Protein AF-A0AAN1EKK5-F1 (afdb_monomer_lite)

Sequence (153 aa):
MSILLKSVSLLAGITFSVPAFGDCLTAKETKRGVLLTREAPFYSVFYKPDGPGLTEQRLMERDGSLQPVSAVYLHPLLVEKRVSASGTHELKYANAIALDNLPEKKNWQSGTTLFINGKNPFPARLLLGSTAWERKRLHLVPTKFGPSTAVWN

Organism: Rhizobium etli (NCBI:txid29449)

pLDDT: mean 74.08, std 20.76, range [28.69, 97.62]

Structure (mmCIF, N/CA/C/O backbone):
data_AF-A0AAN1EKK5-F1
#
_entry.id   AF-A0AAN1EKK5-F1
#
loop_
_atom_site.group_PDB
_atom_site.id
_atom_site.type_symbol
_atom_site.label_atom_id
_atom_site.label_alt_id
_atom_site.label_comp_id
_atom_site.label_asym_id
_atom_site.label_entity_id
_atom_site.label_seq_id
_atom_site.pdbx_PDB_ins_code
_atom_site.Cartn_x
_atom_site.Cartn_y
_atom_site.Cartn_z
_atom_site.occupancy
_atom_site.B_iso_or_equiv
_atom_site.auth_seq_id
_atom_site.auth_comp_id
_atom_site.auth_asym_id
_atom_site.auth_atom_id
_atom_site.pdbx_PDB_model_num
ATOM 1 N N . MET A 1 1 ? 5.622 -80.724 -2.099 1.00 38.88 1 MET A N 1
ATOM 2 C CA . MET A 1 1 ? 6.600 -79.624 -2.270 1.00 38.88 1 MET A CA 1
ATOM 3 C C . MET A 1 1 ? 5.825 -78.426 -2.803 1.00 38.88 1 MET A C 1
ATOM 5 O O . MET A 1 1 ? 5.425 -78.452 -3.950 1.00 38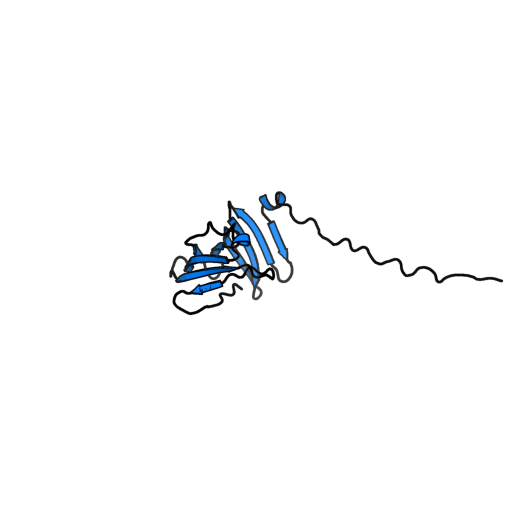.88 1 MET A O 1
ATOM 9 N N . SER A 1 2 ? 5.231 -77.613 -1.928 1.00 46.00 2 SER A N 1
ATOM 10 C CA . SER A 1 2 ? 5.826 -76.394 -1.350 1.00 46.00 2 SER A CA 1
ATOM 11 C C . SER A 1 2 ? 6.290 -75.418 -2.433 1.00 46.00 2 SER A C 1
ATOM 13 O O . SER A 1 2 ? 7.338 -75.663 -3.009 1.00 46.00 2 SER A O 1
ATOM 15 N N . ILE A 1 3 ? 5.511 -74.363 -2.700 1.00 49.53 3 ILE A N 1
ATOM 16 C CA . ILE A 1 3 ? 5.935 -72.963 -2.525 1.00 49.53 3 ILE A CA 1
ATOM 17 C C . ILE A 1 3 ? 4.670 -72.151 -2.199 1.00 49.53 3 ILE A C 1
ATOM 19 O O . ILE A 1 3 ? 3.825 -71.876 -3.048 1.00 49.53 3 ILE A O 1
ATOM 23 N N . LEU A 1 4 ? 4.550 -71.835 -0.912 1.00 46.56 4 LEU A N 1
ATOM 24 C CA . LEU A 1 4 ? 3.685 -70.811 -0.345 1.00 46.56 4 LEU A CA 1
ATOM 25 C C . LEU A 1 4 ? 4.187 -69.401 -0.720 1.00 46.56 4 LEU A C 1
ATOM 27 O O . LEU A 1 4 ? 5.385 -69.195 -0.890 1.00 46.56 4 LEU A O 1
ATOM 31 N N . LEU A 1 5 ? 3.252 -68.444 -0.673 1.00 51.47 5 LEU A N 1
ATOM 32 C CA . LEU A 1 5 ? 3.426 -67.018 -0.351 1.00 51.47 5 LEU A CA 1
ATOM 33 C C . LEU A 1 5 ? 4.371 -66.180 -1.227 1.00 51.47 5 LEU A C 1
ATOM 35 O O . LEU A 1 5 ? 5.585 -66.259 -1.085 1.00 51.47 5 LEU A O 1
ATOM 39 N N . LYS A 1 6 ? 3.804 -65.219 -1.976 1.00 47.25 6 LYS A N 1
ATOM 40 C CA . LYS A 1 6 ? 4.441 -63.912 -2.259 1.00 47.25 6 LYS A CA 1
ATOM 41 C C . LYS A 1 6 ? 3.455 -62.917 -2.885 1.00 47.25 6 LYS A C 1
ATOM 43 O O . LYS A 1 6 ? 3.610 -62.477 -4.018 1.00 47.25 6 LYS A O 1
ATOM 48 N N . SER A 1 7 ? 2.396 -62.567 -2.164 1.00 51.84 7 SER A N 1
ATOM 49 C CA . SER A 1 7 ? 1.517 -61.456 -2.570 1.00 51.84 7 SER A CA 1
ATOM 50 C C . SER A 1 7 ? 0.897 -60.797 -1.343 1.00 51.84 7 SER A C 1
ATOM 52 O O . SER A 1 7 ? -0.315 -60.688 -1.217 1.00 51.84 7 SER A O 1
ATOM 54 N N . VAL A 1 8 ? 1.742 -60.420 -0.387 1.00 52.62 8 VAL A N 1
ATOM 55 C CA . VAL A 1 8 ? 1.343 -59.605 0.762 1.00 52.62 8 VAL A CA 1
ATOM 56 C C . VAL A 1 8 ? 2.204 -58.349 0.728 1.00 52.62 8 VAL A C 1
ATOM 58 O O . VAL A 1 8 ? 3.417 -58.441 0.549 1.00 52.62 8 VAL A O 1
ATOM 61 N N . SER A 1 9 ? 1.542 -57.205 0.894 1.00 51.25 9 SER A N 1
ATOM 62 C CA . SER A 1 9 ? 2.114 -55.869 1.108 1.00 51.25 9 SER A CA 1
ATOM 63 C C . SER A 1 9 ? 2.527 -55.078 -0.135 1.00 51.25 9 SER A C 1
ATOM 65 O O . SER A 1 9 ? 3.702 -54.809 -0.360 1.00 51.25 9 SER A O 1
ATOM 67 N N . LEU A 1 10 ? 1.535 -54.578 -0.876 1.00 48.88 10 LEU A N 1
ATOM 68 C CA . LEU A 1 10 ? 1.702 -53.365 -1.688 1.00 48.88 10 LEU A CA 1
ATOM 69 C C . LEU A 1 10 ? 0.569 -52.357 -1.428 1.00 48.88 10 LEU A C 1
ATOM 71 O O . LEU A 1 10 ? 0.006 -51.784 -2.347 1.00 48.88 10 LEU A O 1
ATOM 75 N N . LEU A 1 11 ? 0.189 -52.174 -0.160 1.00 51.38 11 LEU A N 1
ATOM 76 C CA . LEU A 1 11 ? -0.754 -51.132 0.270 1.00 51.38 11 LEU A CA 1
ATOM 77 C C . LEU A 1 11 ? -0.400 -50.657 1.686 1.00 51.38 11 LEU A C 1
ATOM 79 O O . LEU A 1 11 ? -1.134 -50.859 2.644 1.00 51.38 11 LEU A O 1
ATOM 83 N N . ALA A 1 12 ? 0.773 -50.047 1.828 1.00 54.84 12 ALA A N 1
ATOM 84 C CA . ALA A 1 12 ? 1.129 -49.279 3.020 1.00 54.84 12 ALA A CA 1
ATOM 85 C C . ALA A 1 12 ? 2.072 -48.146 2.608 1.00 54.84 12 ALA A C 1
ATOM 87 O O . ALA A 1 12 ? 3.255 -48.130 2.925 1.00 54.84 12 ALA A O 1
ATOM 88 N N . GLY A 1 13 ? 1.542 -47.233 1.803 1.00 49.84 13 GLY A N 1
ATOM 89 C CA . GLY A 1 13 ? 2.263 -46.068 1.307 1.00 49.84 13 GLY A CA 1
ATOM 90 C C . GLY A 1 13 ? 1.314 -44.910 1.054 1.00 49.84 13 GLY A C 1
ATOM 91 O O . GLY A 1 13 ? 1.496 -44.173 0.094 1.00 49.84 13 GLY A O 1
ATOM 92 N N . ILE A 1 14 ? 0.269 -44.766 1.879 1.00 59.94 14 ILE A N 1
ATOM 93 C CA . ILE A 1 14 ? -0.423 -43.483 1.975 1.00 59.94 14 ILE A CA 1
ATOM 94 C C . ILE A 1 14 ? 0.576 -42.580 2.681 1.00 59.94 14 ILE A C 1
ATOM 96 O O . ILE A 1 14 ? 0.756 -42.644 3.896 1.00 59.94 14 ILE A O 1
ATOM 100 N N . THR A 1 15 ? 1.321 -41.832 1.878 1.00 55.72 15 THR A N 1
ATOM 101 C CA . THR A 1 15 ? 2.216 -40.783 2.331 1.00 55.72 15 THR A CA 1
ATOM 102 C C . THR A 1 15 ? 1.448 -39.916 3.315 1.00 55.72 15 THR A C 1
ATOM 104 O O . THR A 1 15 ? 0.469 -39.271 2.939 1.00 55.72 15 THR A O 1
ATOM 107 N N . PHE A 1 16 ? 1.893 -39.900 4.570 1.00 47.84 16 PHE A N 1
ATOM 108 C CA . PHE A 1 16 ? 1.621 -38.798 5.476 1.00 47.84 16 PHE A CA 1
ATOM 109 C C . PHE A 1 16 ? 2.241 -37.556 4.835 1.00 47.84 16 PHE A C 1
ATOM 111 O O . PHE A 1 16 ? 3.387 -37.204 5.106 1.00 47.84 16 PHE A O 1
ATOM 118 N N . SER A 1 17 ? 1.514 -36.914 3.923 1.00 53.94 17 SER A N 1
ATOM 119 C CA . SER A 1 17 ? 1.786 -35.533 3.578 1.00 53.94 17 SER A CA 1
ATOM 120 C C . SER A 1 17 ? 1.482 -34.750 4.846 1.00 53.94 17 SER A C 1
ATOM 122 O O . SER A 1 17 ? 0.328 -34.401 5.105 1.00 53.94 17 SER A O 1
ATOM 124 N N . VAL A 1 18 ? 2.506 -34.549 5.681 1.00 60.22 18 VAL A N 1
ATOM 125 C CA . VAL A 1 18 ? 2.482 -33.496 6.694 1.00 60.22 18 VAL A CA 1
ATOM 126 C C . VAL A 1 18 ? 2.021 -32.264 5.928 1.00 60.22 18 VAL A C 1
ATOM 128 O O . VAL A 1 18 ? 2.640 -31.953 4.903 1.00 60.22 18 VAL A O 1
ATOM 131 N N . PRO A 1 19 ? 0.898 -31.627 6.301 1.00 57.12 19 PRO A N 1
ATOM 132 C CA . PRO A 1 19 ? 0.520 -30.405 5.630 1.00 57.12 19 PRO A CA 1
ATOM 133 C C . PRO A 1 19 ? 1.731 -29.490 5.746 1.00 57.12 19 PRO A C 1
ATOM 135 O O . PRO A 1 19 ? 2.211 -29.234 6.851 1.00 57.12 19 PRO A O 1
ATOM 138 N N . ALA A 1 20 ? 2.273 -29.079 4.602 1.00 55.91 20 ALA A N 1
ATOM 139 C CA . ALA A 1 20 ? 3.337 -28.100 4.535 1.00 55.91 20 ALA A CA 1
ATOM 140 C C . ALA A 1 20 ? 2.745 -26.742 4.933 1.00 55.91 20 ALA A C 1
ATOM 142 O O . ALA A 1 20 ? 2.673 -25.811 4.138 1.00 55.91 20 ALA A O 1
ATOM 143 N N . PHE A 1 21 ? 2.316 -26.619 6.187 1.00 49.91 21 PHE A N 1
ATOM 144 C CA . PHE A 1 21 ? 2.361 -25.365 6.907 1.00 49.91 21 PHE A CA 1
ATOM 145 C C . PHE A 1 21 ? 3.845 -25.103 7.170 1.00 49.91 21 PHE A C 1
ATOM 147 O O . PHE A 1 21 ? 4.317 -25.217 8.296 1.00 49.91 21 PHE A O 1
ATOM 154 N N . GLY A 1 22 ? 4.606 -24.851 6.096 1.00 53.66 22 GLY A N 1
ATOM 155 C CA . GLY A 1 22 ? 5.926 -24.254 6.224 1.00 53.66 22 GLY A CA 1
ATOM 156 C C . GLY A 1 22 ? 5.763 -23.005 7.078 1.00 53.66 22 GLY A C 1
ATOM 157 O O . GLY A 1 22 ? 4.783 -22.279 6.896 1.00 53.66 22 GLY A O 1
ATOM 158 N N . ASP A 1 23 ? 6.655 -22.854 8.052 1.00 66.19 23 ASP A N 1
ATOM 159 C CA . ASP A 1 23 ? 6.633 -21.868 9.130 1.00 66.19 23 ASP A CA 1
ATOM 160 C C . ASP A 1 23 ? 5.909 -20.574 8.734 1.00 66.19 23 ASP A C 1
ATOM 162 O O . ASP A 1 23 ? 6.453 -19.699 8.055 1.00 66.19 23 ASP A O 1
ATOM 166 N N . CYS A 1 24 ? 4.633 -20.466 9.119 1.00 72.81 24 CYS A N 1
ATOM 167 C CA . CYS A 1 24 ? 3.900 -19.224 8.937 1.00 72.81 24 CYS A CA 1
ATOM 168 C C . CYS A 1 24 ? 4.630 -18.151 9.737 1.00 72.81 24 CYS A C 1
ATOM 170 O O . CYS A 1 24 ? 4.861 -18.330 10.933 1.00 72.81 24 CYS A O 1
ATOM 172 N N . LEU A 1 25 ? 4.974 -17.045 9.075 1.00 77.56 25 LEU A N 1
ATOM 173 C CA . LEU A 1 25 ? 5.699 -15.952 9.711 1.00 77.56 25 LEU A CA 1
ATOM 174 C C . LEU A 1 25 ? 4.994 -15.534 11.001 1.00 77.56 25 LEU A C 1
ATOM 176 O O . LEU A 1 25 ? 3.818 -15.158 11.012 1.00 77.56 25 LEU A O 1
ATOM 180 N N . THR A 1 26 ? 5.732 -15.579 12.098 1.00 82.25 26 THR A N 1
ATOM 181 C CA . THR A 1 26 ? 5.259 -15.118 13.394 1.00 82.25 26 THR A CA 1
ATOM 182 C C . THR A 1 26 ? 5.172 -13.595 13.405 1.00 82.25 26 THR A C 1
ATOM 184 O O . THR A 1 26 ? 5.919 -12.891 12.721 1.00 82.25 26 THR A O 1
ATOM 187 N N . ALA A 1 27 ? 4.324 -13.044 14.276 1.00 82.44 27 ALA A N 1
ATOM 188 C CA . ALA A 1 27 ? 4.219 -11.594 14.468 1.00 82.44 27 ALA A CA 1
ATOM 189 C C . ALA A 1 27 ? 5.557 -10.920 14.849 1.00 82.44 27 ALA A C 1
ATOM 191 O O . ALA A 1 27 ? 5.718 -9.711 14.700 1.00 82.44 27 ALA A O 1
ATOM 192 N N . LYS A 1 28 ? 6.526 -11.682 15.375 1.00 84.75 28 LYS A N 1
ATOM 193 C CA . LYS A 1 28 ? 7.868 -11.180 15.691 1.00 84.75 28 LYS A CA 1
ATOM 194 C C . LYS A 1 28 ? 8.728 -11.045 14.434 1.00 84.75 28 LYS A C 1
ATOM 196 O O . LYS A 1 28 ? 9.457 -10.062 14.316 1.00 84.75 28 LYS A O 1
ATOM 201 N N . GLU A 1 29 ? 8.643 -12.003 13.518 1.00 83.19 29 GLU A N 1
ATOM 202 C CA . GLU A 1 29 ? 9.416 -12.024 12.271 1.00 83.19 29 GLU A CA 1
ATOM 203 C C . GLU A 1 29 ? 8.946 -10.939 11.303 1.00 83.19 29 GLU A C 1
ATOM 205 O O . GLU A 1 29 ? 9.769 -10.265 10.684 1.00 83.19 29 GLU A O 1
ATOM 210 N N . THR A 1 30 ? 7.641 -10.664 11.267 1.00 86.81 30 THR A N 1
ATOM 211 C CA . THR A 1 30 ? 7.064 -9.632 10.393 1.00 86.81 30 THR A CA 1
ATOM 212 C C . THR A 1 30 ? 7.448 -8.199 10.779 1.00 86.81 30 THR A C 1
ATOM 214 O O . THR A 1 30 ? 7.300 -7.291 9.962 1.00 86.81 30 THR A O 1
ATOM 217 N N . LYS A 1 31 ? 8.018 -7.963 11.974 1.00 87.81 31 LYS A N 1
ATOM 218 C CA . LYS A 1 31 ? 8.455 -6.622 12.420 1.00 87.81 31 LYS A CA 1
ATOM 219 C C . LYS A 1 31 ? 9.529 -5.997 11.529 1.00 87.81 31 LYS A C 1
ATOM 221 O O . LYS A 1 31 ? 9.634 -4.776 11.472 1.00 87.81 31 LYS A O 1
ATOM 226 N N . ARG A 1 32 ? 10.342 -6.816 10.856 1.00 87.88 32 ARG A N 1
ATOM 227 C CA . ARG A 1 32 ? 11.381 -6.345 9.920 1.00 87.88 32 ARG A CA 1
ATOM 228 C C . ARG A 1 32 ? 10.844 -6.104 8.508 1.00 87.88 32 ARG A C 1
ATOM 230 O O . ARG A 1 32 ? 11.568 -5.581 7.666 1.00 87.88 32 ARG A O 1
ATOM 237 N N . GLY A 1 33 ? 9.579 -6.439 8.282 1.00 91.75 33 GLY A N 1
ATOM 238 C CA . GLY A 1 33 ? 8.961 -6.506 6.974 1.00 91.75 33 GLY A CA 1
ATOM 239 C C . GLY A 1 33 ? 8.981 -7.915 6.393 1.00 91.75 33 GLY A C 1
ATOM 240 O O . GLY A 1 33 ? 9.667 -8.811 6.884 1.00 91.75 33 GLY A O 1
ATOM 241 N N . VAL A 1 34 ? 8.182 -8.103 5.352 1.00 93.19 34 VAL A N 1
ATOM 242 C CA . VAL A 1 34 ? 7.948 -9.375 4.679 1.00 93.19 34 VAL A CA 1
ATOM 243 C C . VAL A 1 34 ? 8.163 -9.168 3.190 1.00 93.19 34 VAL A C 1
ATOM 245 O O . VAL A 1 34 ? 7.493 -8.334 2.582 1.00 93.19 34 VAL A O 1
ATOM 248 N N . LEU A 1 35 ? 9.093 -9.928 2.614 1.00 94.25 35 LEU A N 1
ATOM 249 C CA . LEU A 1 35 ? 9.287 -10.010 1.172 1.00 94.25 35 LEU A CA 1
ATOM 250 C C . LEU A 1 35 ? 8.562 -11.251 0.655 1.00 94.25 35 LEU A C 1
ATOM 252 O O . LEU A 1 35 ? 8.864 -12.366 1.074 1.00 94.25 35 LEU A O 1
ATOM 256 N N . LEU A 1 36 ? 7.618 -11.052 -0.255 1.00 93.31 36 LEU A N 1
ATOM 257 C CA . LEU A 1 36 ? 6.921 -12.122 -0.956 1.00 93.31 36 LEU A CA 1
ATOM 258 C C . LEU A 1 36 ? 7.322 -12.061 -2.422 1.00 93.31 36 LEU A C 1
ATOM 260 O O . LEU A 1 36 ? 7.122 -11.032 -3.066 1.00 93.31 36 LEU A O 1
ATOM 264 N N . THR A 1 37 ? 7.852 -13.160 -2.950 1.00 94.19 37 THR A N 1
ATOM 265 C CA . THR A 1 37 ? 8.279 -13.250 -4.347 1.00 94.19 37 THR A CA 1
ATOM 266 C C . THR A 1 37 ? 7.654 -14.470 -5.004 1.00 94.19 37 THR A C 1
ATOM 268 O O . THR A 1 37 ? 7.629 -15.559 -4.437 1.00 94.19 37 THR A O 1
ATOM 271 N N . ARG A 1 38 ? 7.152 -14.272 -6.219 1.00 92.50 38 ARG A N 1
ATOM 272 C CA . ARG A 1 38 ? 6.686 -15.293 -7.149 1.00 92.50 38 ARG A CA 1
ATOM 273 C C . ARG A 1 38 ? 7.446 -15.108 -8.456 1.00 92.50 38 ARG A C 1
ATOM 275 O O . ARG A 1 38 ? 7.493 -13.999 -8.984 1.00 92.50 38 ARG A O 1
ATOM 282 N N . GLU A 1 39 ? 7.996 -16.192 -8.985 1.00 91.56 39 GLU A N 1
ATOM 283 C CA . GLU A 1 39 ? 8.855 -16.144 -10.173 1.00 91.56 39 GLU A CA 1
ATOM 284 C C . GLU A 1 39 ? 8.071 -15.965 -11.480 1.00 91.56 39 GLU A C 1
ATOM 286 O O . GLU A 1 39 ? 8.500 -15.198 -12.335 1.00 91.56 39 GLU A O 1
ATOM 291 N N . ALA A 1 40 ? 6.906 -16.611 -11.627 1.00 90.38 40 ALA A N 1
ATOM 292 C CA . ALA A 1 40 ? 6.116 -16.564 -12.859 1.00 90.38 40 ALA A CA 1
ATOM 293 C C . ALA A 1 40 ? 4.593 -16.465 -12.589 1.00 90.38 40 ALA A C 1
ATOM 295 O O . ALA A 1 40 ? 4.047 -17.314 -11.878 1.00 90.38 40 ALA A O 1
ATOM 296 N N . PRO A 1 41 ? 3.884 -15.455 -13.144 1.00 89.06 41 PRO A N 1
ATOM 297 C CA . PRO A 1 41 ? 4.456 -14.225 -13.701 1.00 89.06 41 PRO A CA 1
ATOM 298 C C . PRO A 1 41 ? 5.179 -13.439 -12.599 1.00 89.06 41 PRO A C 1
ATOM 300 O O . PRO A 1 41 ? 4.734 -13.471 -11.437 1.00 89.06 41 PRO A O 1
ATOM 303 N N . PHE A 1 42 ? 6.276 -12.761 -12.956 1.00 93.25 42 PHE A N 1
ATOM 304 C CA . PHE A 1 42 ? 7.163 -12.160 -11.963 1.00 93.25 42 PHE A CA 1
ATOM 305 C C . PHE A 1 42 ? 6.409 -11.151 -11.098 1.00 93.25 42 PHE A C 1
ATOM 307 O O . PHE A 1 42 ? 5.734 -10.236 -11.579 1.00 93.25 42 PHE A O 1
ATOM 314 N N . TYR A 1 43 ? 6.514 -11.338 -9.790 1.00 95.25 43 TYR A N 1
ATOM 315 C CA . TYR A 1 43 ? 5.914 -10.471 -8.795 1.00 95.25 43 TYR A CA 1
ATOM 316 C C . TYR A 1 43 ? 6.746 -10.534 -7.526 1.00 95.25 43 TYR A C 1
ATOM 318 O O . TYR A 1 43 ? 6.919 -11.602 -6.946 1.00 95.25 43 TYR A O 1
ATOM 326 N N . SER A 1 44 ? 7.217 -9.391 -7.056 1.00 96.44 44 SER A N 1
ATOM 327 C CA . SER A 1 44 ? 7.867 -9.270 -5.762 1.00 96.44 44 SER A CA 1
ATOM 328 C C . SER A 1 44 ? 7.276 -8.087 -5.016 1.00 96.44 44 SER A C 1
ATOM 330 O O . SER A 1 44 ? 7.077 -7.020 -5.596 1.00 96.44 44 SER A O 1
ATOM 332 N N . VAL A 1 45 ? 6.956 -8.271 -3.740 1.00 97.00 45 VAL A N 1
ATOM 333 C CA . VAL A 1 45 ? 6.431 -7.213 -2.883 1.00 97.00 45 VAL A CA 1
ATOM 334 C C . VAL A 1 45 ? 7.077 -7.277 -1.513 1.00 97.00 45 VAL A C 1
ATOM 336 O O . VAL A 1 45 ? 7.106 -8.322 -0.867 1.00 97.00 45 VAL A O 1
ATOM 339 N N . PHE A 1 46 ? 7.585 -6.139 -1.071 1.00 96.56 46 PHE A N 1
ATOM 340 C CA . PHE A 1 46 ? 8.089 -5.930 0.268 1.00 96.56 46 PHE A CA 1
ATOM 341 C C . PHE A 1 46 ? 7.094 -5.082 1.053 1.00 96.56 46 PHE A C 1
ATOM 343 O O . PHE A 1 46 ? 6.841 -3.927 0.707 1.00 96.56 46 PHE A O 1
ATOM 350 N N . TYR A 1 47 ? 6.540 -5.663 2.112 1.00 95.38 47 TYR A N 1
ATOM 351 C CA . TYR A 1 47 ? 5.693 -4.971 3.073 1.00 95.38 47 TYR A CA 1
ATOM 352 C C . TYR A 1 47 ? 6.484 -4.681 4.337 1.00 95.38 47 TYR A C 1
ATOM 354 O O . TYR A 1 47 ? 7.076 -5.594 4.906 1.00 95.38 47 TYR A O 1
ATOM 362 N N . LYS A 1 48 ? 6.460 -3.444 4.826 1.00 94.38 48 LYS A N 1
ATOM 363 C CA . LYS A 1 48 ? 7.133 -3.065 6.073 1.00 94.38 48 LYS A CA 1
ATOM 364 C C . LYS A 1 48 ? 6.159 -2.337 7.000 1.00 94.38 48 LYS A C 1
ATOM 366 O O . LYS A 1 48 ? 5.576 -1.347 6.557 1.00 94.38 48 LYS A O 1
ATOM 371 N N . PRO A 1 49 ? 5.994 -2.782 8.260 1.00 91.81 49 PRO A N 1
ATOM 372 C CA . PRO A 1 49 ? 5.185 -2.063 9.239 1.00 91.81 49 PRO A CA 1
ATOM 373 C C . PRO A 1 49 ? 5.646 -0.612 9.405 1.00 91.81 49 PRO A C 1
ATOM 375 O O . PRO A 1 49 ? 6.849 -0.349 9.471 1.00 91.81 49 PRO A O 1
ATOM 378 N N . ASP A 1 50 ? 4.686 0.304 9.495 1.00 89.44 50 ASP A N 1
ATOM 379 C CA . ASP A 1 50 ? 4.916 1.729 9.731 1.00 89.44 50 ASP A CA 1
ATOM 380 C C . ASP A 1 50 ? 3.810 2.281 10.646 1.00 89.44 50 ASP A C 1
ATOM 382 O O . ASP A 1 50 ? 2.716 2.638 10.206 1.00 89.44 50 ASP A O 1
ATOM 386 N N . GLY A 1 51 ? 4.059 2.241 11.959 1.00 86.31 51 GLY A N 1
ATOM 387 C CA . GLY A 1 51 ? 3.056 2.563 12.978 1.00 86.31 51 GLY A CA 1
ATOM 388 C C . GLY A 1 51 ? 1.817 1.645 12.896 1.00 86.31 51 GLY A C 1
ATOM 389 O O . GLY A 1 51 ? 1.983 0.424 12.890 1.00 86.31 51 GLY A O 1
ATOM 390 N N . PRO A 1 52 ? 0.583 2.193 12.856 1.00 81.00 52 PRO A N 1
ATOM 391 C CA . PRO A 1 52 ? -0.648 1.413 12.643 1.00 81.00 52 PRO A CA 1
ATOM 392 C C . PRO A 1 52 ? -0.829 0.950 11.184 1.00 81.00 52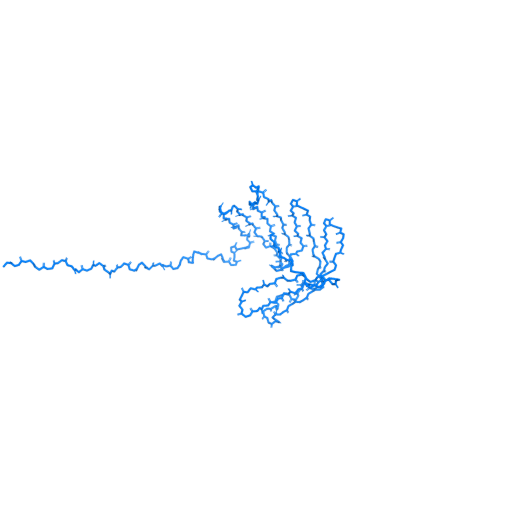 PRO A C 1
ATOM 394 O O . PRO A 1 52 ? -1.739 0.179 10.872 1.00 81.00 52 PRO A O 1
ATOM 397 N N . GLY A 1 53 ? 0.020 1.447 10.286 1.00 88.75 53 GLY A N 1
ATOM 398 C CA . GLY A 1 53 ? -0.020 1.211 8.859 1.00 88.75 53 GLY A CA 1
ATOM 399 C C . GLY A 1 53 ? 1.127 0.339 8.360 1.00 88.75 53 GLY A C 1
ATOM 400 O O . GLY A 1 53 ? 1.778 -0.401 9.105 1.00 88.75 53 GLY A O 1
ATOM 401 N N . LEU A 1 54 ? 1.367 0.421 7.054 1.00 92.88 54 LEU A N 1
ATOM 402 C CA . LEU A 1 54 ? 2.497 -0.235 6.408 1.00 92.88 54 LEU A CA 1
ATOM 403 C C . LEU A 1 54 ? 2.904 0.490 5.126 1.00 92.88 54 LEU A C 1
ATOM 405 O O . LEU A 1 54 ? 2.111 1.190 4.496 1.00 92.88 54 LEU A O 1
ATOM 409 N N . THR A 1 55 ? 4.141 0.261 4.709 1.00 96.25 55 THR A N 1
ATOM 410 C CA . THR A 1 55 ? 4.638 0.636 3.385 1.00 96.25 55 THR A CA 1
ATOM 411 C C . THR A 1 55 ? 4.751 -0.599 2.502 1.00 96.25 55 THR A C 1
ATOM 413 O O . THR A 1 55 ? 5.037 -1.700 2.975 1.00 96.25 55 THR A O 1
ATOM 416 N N . GLU A 1 56 ? 4.508 -0.412 1.212 1.00 96.81 56 GLU A N 1
ATOM 417 C CA . GLU A 1 56 ? 4.630 -1.414 0.160 1.00 96.81 56 GLU A CA 1
ATOM 418 C C . GLU A 1 56 ? 5.635 -0.921 -0.880 1.00 96.81 56 GLU A C 1
ATOM 420 O O . GLU A 1 56 ? 5.533 0.205 -1.374 1.00 96.81 56 GLU A O 1
ATOM 425 N N . GLN A 1 57 ? 6.568 -1.787 -1.257 1.00 97.62 57 GLN A N 1
ATOM 426 C CA . GLN A 1 57 ? 7.388 -1.639 -2.453 1.00 97.62 57 GLN A CA 1
ATOM 427 C C . GLN A 1 57 ? 7.226 -2.889 -3.295 1.00 97.62 57 GLN A C 1
ATOM 429 O O . GLN A 1 57 ? 7.497 -3.994 -2.836 1.00 97.62 57 GLN A O 1
ATOM 434 N N . ARG A 1 58 ? 6.760 -2.723 -4.523 1.00 96.75 58 ARG A N 1
ATOM 435 C CA . ARG A 1 58 ? 6.358 -3.820 -5.386 1.00 96.75 58 ARG A CA 1
ATOM 436 C C . ARG A 1 58 ? 6.978 -3.677 -6.760 1.00 96.75 58 ARG A C 1
ATOM 438 O O . ARG A 1 58 ? 7.015 -2.587 -7.321 1.00 96.75 58 ARG A O 1
ATOM 445 N N . LEU A 1 59 ? 7.403 -4.799 -7.313 1.00 96.69 59 LEU A N 1
ATOM 446 C CA . LEU A 1 59 ? 7.855 -4.931 -8.685 1.00 96.69 59 LEU A CA 1
ATOM 447 C C . LEU A 1 59 ? 7.065 -6.069 -9.321 1.00 96.69 59 LEU A C 1
ATOM 449 O O . LEU A 1 59 ? 7.101 -7.195 -8.830 1.00 96.69 59 LEU A O 1
ATOM 453 N N . MET A 1 60 ? 6.318 -5.777 -10.378 1.00 94.50 60 MET A N 1
ATOM 454 C CA . MET A 1 60 ? 5.529 -6.783 -11.088 1.00 94.50 60 MET A CA 1
ATOM 455 C C . MET A 1 60 ? 5.810 -6.730 -12.578 1.00 94.50 60 MET A C 1
ATOM 457 O O . MET A 1 60 ? 6.030 -5.653 -13.127 1.00 94.50 60 MET A O 1
ATOM 461 N N . GLU A 1 61 ? 5.757 -7.876 -13.234 1.00 92.81 61 GLU A N 1
ATOM 462 C CA . GLU A 1 61 ? 5.722 -7.934 -14.685 1.00 92.81 61 GLU A CA 1
ATOM 463 C C . GLU A 1 61 ? 4.308 -7.638 -15.190 1.00 92.81 61 GLU A C 1
ATOM 465 O O . GLU A 1 61 ? 3.323 -8.235 -14.748 1.00 92.81 61 GLU A O 1
ATOM 470 N N . ARG A 1 62 ? 4.213 -6.697 -16.126 1.00 88.06 62 ARG A N 1
ATOM 471 C CA . ARG A 1 62 ? 2.984 -6.338 -16.823 1.00 88.06 62 ARG A CA 1
ATOM 472 C C . ARG A 1 62 ? 3.325 -5.947 -18.252 1.00 88.06 62 ARG A C 1
ATOM 474 O O . ARG A 1 62 ? 4.218 -5.129 -18.478 1.00 88.06 62 ARG A O 1
ATOM 481 N N . ASP A 1 63 ? 2.625 -6.555 -19.205 1.00 88.56 63 ASP A N 1
ATOM 482 C CA . ASP A 1 63 ? 2.824 -6.329 -20.641 1.00 88.56 63 ASP A CA 1
ATOM 483 C C . ASP A 1 63 ? 4.301 -6.502 -21.073 1.00 88.56 63 ASP A C 1
ATOM 485 O O . ASP A 1 63 ? 4.832 -5.724 -21.859 1.00 88.56 63 ASP A O 1
ATOM 489 N N . GLY A 1 64 ? 4.992 -7.500 -20.499 1.00 88.81 64 GLY A N 1
ATOM 490 C CA . GLY A 1 64 ? 6.409 -7.800 -20.767 1.00 88.81 64 GLY A CA 1
ATOM 491 C C . GLY A 1 64 ? 7.416 -6.823 -20.145 1.00 88.81 64 GLY A C 1
ATOM 492 O O . GLY A 1 64 ? 8.607 -6.895 -20.438 1.00 88.81 64 GLY A O 1
ATOM 493 N N . SER A 1 65 ? 6.961 -5.902 -19.291 1.00 91.12 65 SER A N 1
ATOM 494 C CA . SER A 1 65 ? 7.798 -4.900 -18.626 1.00 91.12 65 SER A CA 1
ATOM 495 C C . SER A 1 65 ? 7.707 -5.004 -17.106 1.00 91.12 65 SER A C 1
ATOM 497 O O . SER A 1 65 ? 6.634 -5.252 -16.553 1.00 91.12 65 SER A O 1
ATOM 499 N N . LEU A 1 66 ? 8.825 -4.782 -16.411 1.00 93.81 66 LEU A N 1
ATOM 500 C CA . LEU A 1 66 ? 8.819 -4.666 -14.955 1.00 93.81 66 LEU A CA 1
ATOM 501 C C . LEU A 1 66 ? 8.336 -3.274 -14.546 1.00 93.81 66 LEU A C 1
ATOM 503 O O . LEU A 1 66 ? 8.937 -2.260 -14.897 1.00 93.81 66 LEU A O 1
ATOM 507 N N . GLN A 1 67 ? 7.256 -3.235 -13.772 1.00 95.00 67 GLN A N 1
ATOM 508 C CA . GLN A 1 67 ? 6.623 -2.011 -13.306 1.00 95.00 67 GLN A CA 1
ATOM 509 C C . GLN A 1 67 ? 6.796 -1.865 -11.791 1.00 95.00 67 GLN A C 1
ATOM 511 O O . GLN A 1 67 ? 6.216 -2.648 -11.028 1.00 95.00 67 GLN A O 1
ATOM 516 N N . PRO A 1 68 ? 7.579 -0.871 -11.332 1.00 95.81 68 PRO A N 1
ATOM 517 C CA . PRO A 1 68 ? 7.674 -0.557 -9.919 1.00 95.81 68 PRO A CA 1
ATOM 518 C C . PRO A 1 68 ? 6.422 0.196 -9.457 1.00 95.81 68 PRO A C 1
ATOM 520 O O . PRO A 1 68 ? 5.926 1.115 -10.116 1.00 95.81 68 PRO A O 1
ATOM 523 N N . VAL A 1 69 ? 5.925 -0.181 -8.287 1.00 96.38 69 VAL A N 1
ATOM 524 C CA . VAL A 1 69 ? 4.824 0.476 -7.589 1.00 96.38 69 VAL A CA 1
ATOM 525 C C . VAL A 1 69 ? 5.206 0.595 -6.122 1.00 96.38 69 VAL A C 1
ATOM 527 O O . VAL A 1 69 ? 5.700 -0.360 -5.530 1.00 96.38 69 VAL A O 1
ATOM 530 N N . SER A 1 70 ? 4.949 1.742 -5.510 1.00 97.06 70 SER A N 1
ATOM 531 C CA . SER A 1 70 ? 5.025 1.885 -4.058 1.00 97.06 70 SER A CA 1
ATOM 532 C C . SER A 1 70 ? 3.696 2.356 -3.500 1.00 97.06 70 SER A C 1
ATOM 534 O O . SER A 1 70 ? 2.922 3.028 -4.189 1.00 97.06 70 SER A O 1
ATOM 536 N N . ALA A 1 71 ? 3.410 1.988 -2.258 1.00 97.06 71 ALA A N 1
ATOM 537 C CA . ALA A 1 71 ? 2.240 2.482 -1.560 1.00 97.06 71 ALA A CA 1
ATOM 538 C C . ALA A 1 71 ? 2.501 2.700 -0.068 1.00 97.06 71 ALA A C 1
ATOM 540 O O . ALA A 1 71 ? 3.339 2.040 0.543 1.00 97.06 71 ALA A O 1
ATOM 541 N N . VAL A 1 72 ? 1.767 3.647 0.503 1.00 96.00 72 VAL A N 1
ATOM 542 C CA . VAL A 1 72 ? 1.696 3.930 1.936 1.00 96.00 72 VAL A CA 1
ATOM 543 C C . VAL A 1 72 ? 0.266 3.666 2.369 1.00 96.00 72 VAL A C 1
ATOM 545 O O . VAL A 1 72 ? -0.679 4.091 1.697 1.00 96.00 72 VAL A O 1
ATOM 548 N N . TYR A 1 73 ? 0.108 2.954 3.473 1.00 92.75 73 TYR A N 1
ATOM 549 C CA . TYR A 1 73 ? -1.177 2.581 4.038 1.00 92.75 73 TYR A CA 1
ATOM 550 C C . TYR A 1 73 ? -1.290 3.149 5.449 1.00 92.75 73 TYR A C 1
ATOM 552 O O . TYR A 1 73 ? -0.402 2.920 6.262 1.00 92.75 73 TYR A O 1
ATOM 560 N N . LEU A 1 74 ? -2.404 3.816 5.760 1.00 89.94 74 LEU A N 1
ATOM 561 C CA . LEU A 1 74 ? -2.720 4.285 7.123 1.00 89.94 74 LEU A CA 1
ATOM 562 C C . LEU A 1 74 ? -3.173 3.140 8.036 1.00 89.94 74 LEU A C 1
ATOM 564 O O . LEU A 1 74 ? -3.071 3.216 9.254 1.00 89.94 74 LEU A O 1
ATOM 568 N N . HIS A 1 75 ? -3.710 2.093 7.418 1.00 85.69 75 HIS A N 1
ATOM 569 C CA . HIS A 1 75 ? -4.137 0.834 8.011 1.00 85.69 75 HIS A CA 1
ATOM 570 C C . HIS A 1 75 ? -4.025 -0.225 6.901 1.00 85.69 75 HIS A C 1
ATOM 572 O O . HIS A 1 75 ? -4.240 0.137 5.742 1.00 85.69 75 HIS A O 1
ATOM 578 N N . PRO A 1 76 ? -3.803 -1.525 7.174 1.00 81.12 76 PRO A N 1
ATOM 579 C CA . PRO A 1 76 ? -3.702 -2.579 6.146 1.00 81.12 76 PRO A CA 1
ATOM 580 C C . PRO A 1 76 ? -4.839 -2.682 5.104 1.00 81.12 76 PRO A C 1
ATOM 582 O O . PRO A 1 76 ? -4.745 -3.460 4.162 1.00 81.12 76 PRO A O 1
ATOM 585 N N . LEU A 1 77 ? -5.932 -1.930 5.267 1.00 83.69 77 LEU A N 1
ATOM 586 C CA . LEU A 1 77 ? -7.076 -1.881 4.345 1.00 83.69 77 LEU A CA 1
ATOM 587 C C . LEU A 1 77 ? -7.306 -0.484 3.737 1.00 83.69 77 LEU A C 1
ATOM 589 O O . LEU A 1 77 ? -8.225 -0.320 2.939 1.00 83.69 77 LEU A O 1
ATOM 593 N N . LEU A 1 78 ? -6.517 0.520 4.129 1.00 88.19 78 LEU A N 1
ATOM 594 C CA . LEU A 1 78 ? -6.652 1.915 3.714 1.00 88.19 78 LEU A CA 1
ATOM 595 C C . LEU A 1 78 ? -5.342 2.400 3.108 1.00 88.19 78 LEU A C 1
ATOM 597 O O . LEU A 1 78 ? -4.418 2.789 3.823 1.00 88.19 78 LEU A O 1
ATOM 601 N N . VAL A 1 79 ? -5.281 2.401 1.779 1.00 91.44 79 VAL A N 1
ATOM 602 C CA . VAL A 1 79 ? -4.169 3.019 1.055 1.00 91.44 79 VAL A CA 1
ATOM 603 C C . VAL A 1 79 ? -4.288 4.537 1.158 1.00 91.44 79 VAL A C 1
ATOM 605 O O . VAL A 1 79 ? -5.345 5.099 0.887 1.00 91.44 79 VAL A O 1
ATOM 608 N N . GLU A 1 80 ? -3.223 5.206 1.566 1.00 92.88 80 GLU A N 1
ATOM 609 C CA . GLU A 1 80 ? -3.133 6.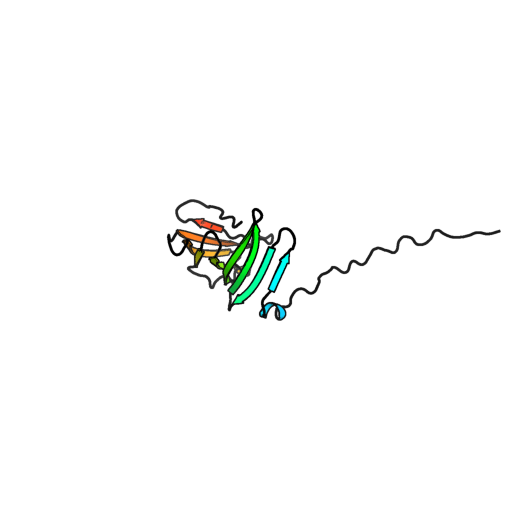667 1.601 1.00 92.88 80 GLU A CA 1
ATOM 610 C C . GLU A 1 80 ? -2.507 7.201 0.330 1.00 92.88 80 GLU A C 1
ATOM 612 O O . GLU A 1 80 ? -2.994 8.171 -0.239 1.00 92.88 80 GLU A O 1
ATOM 617 N N . LYS A 1 81 ? -1.441 6.556 -0.135 1.00 95.12 81 LYS A N 1
ATOM 618 C CA . LYS A 1 81 ? -0.688 7.000 -1.298 1.00 95.12 81 LYS A CA 1
ATOM 619 C C . LYS A 1 81 ? -0.230 5.804 -2.101 1.00 95.12 81 LYS A C 1
ATOM 621 O O . LYS A 1 81 ? 0.250 4.835 -1.531 1.00 95.12 81 LYS A O 1
ATOM 626 N N . ARG A 1 82 ? -0.339 5.882 -3.421 1.00 95.81 82 ARG A N 1
ATOM 627 C CA . ARG A 1 82 ? 0.232 4.923 -4.368 1.00 95.81 82 ARG A CA 1
ATOM 628 C C . ARG A 1 82 ? 0.992 5.685 -5.441 1.00 95.81 82 ARG A C 1
ATOM 630 O O . ARG A 1 82 ? 0.447 6.617 -6.023 1.00 95.81 82 ARG A O 1
ATOM 637 N N . VAL A 1 83 ? 2.220 5.274 -5.723 1.00 96.25 83 VAL A N 1
ATOM 638 C CA . VAL A 1 83 ? 3.064 5.830 -6.783 1.00 96.25 83 VAL A CA 1
ATOM 639 C C . VAL A 1 83 ? 3.377 4.725 -7.780 1.00 96.25 83 VAL A C 1
ATOM 641 O O . VAL A 1 83 ? 3.699 3.601 -7.404 1.00 96.25 83 VAL A O 1
ATOM 644 N N . SER A 1 84 ? 3.244 5.036 -9.062 1.00 94.06 84 SER A N 1
ATOM 645 C CA . SER A 1 84 ? 3.513 4.127 -10.176 1.00 94.06 84 SER A CA 1
ATOM 646 C C . SER A 1 84 ? 3.966 4.921 -11.400 1.00 94.06 84 SER A C 1
ATOM 648 O O . SER A 1 84 ? 3.940 6.153 -11.382 1.00 94.06 84 SER A O 1
ATOM 650 N N . ALA A 1 85 ? 4.316 4.230 -12.486 1.00 90.00 85 ALA A N 1
ATOM 651 C CA . ALA A 1 85 ? 4.654 4.874 -13.756 1.00 90.00 85 ALA A CA 1
ATOM 652 C C . ALA A 1 85 ? 3.525 5.770 -14.309 1.00 90.00 85 ALA A C 1
ATOM 654 O O . ALA A 1 85 ? 3.805 6.776 -14.953 1.00 90.00 85 ALA A O 1
ATOM 655 N N . SER A 1 86 ? 2.253 5.457 -14.021 1.00 88.06 86 SER A N 1
ATOM 656 C CA . SER A 1 86 ? 1.108 6.278 -14.448 1.00 88.06 86 SER A CA 1
ATOM 657 C C . SER A 1 86 ? 0.866 7.510 -13.568 1.00 88.06 86 SER A C 1
ATOM 659 O O . SER A 1 86 ? -0.044 8.291 -13.845 1.00 88.06 86 SER A O 1
ATOM 661 N N . GLY A 1 87 ? 1.642 7.681 -12.495 1.00 92.50 87 GLY A N 1
ATOM 662 C CA . GLY A 1 87 ? 1.543 8.808 -11.579 1.00 92.50 87 GLY A CA 1
ATOM 663 C C . GLY A 1 87 ? 1.254 8.412 -10.133 1.00 92.50 87 GLY A C 1
ATOM 664 O O . GLY A 1 87 ? 1.399 7.258 -9.718 1.00 92.50 87 GLY A O 1
ATOM 665 N N . THR A 1 88 ? 0.870 9.422 -9.357 1.00 94.44 88 THR A N 1
ATOM 666 C CA . THR A 1 88 ? 0.586 9.337 -7.923 1.00 94.44 88 THR A CA 1
ATOM 667 C C . THR A 1 88 ? -0.911 9.438 -7.666 1.00 94.44 88 THR A C 1
ATOM 669 O O . THR A 1 88 ? -1.564 10.362 -8.144 1.00 94.44 88 THR A O 1
ATOM 672 N N . HIS A 1 89 ? -1.447 8.533 -6.858 1.00 93.56 89 HIS A N 1
ATOM 673 C CA . HIS A 1 89 ? -2.803 8.600 -6.327 1.00 93.56 89 HIS A CA 1
ATOM 674 C C . HIS A 1 89 ? -2.741 8.757 -4.814 1.00 93.56 89 HIS A C 1
ATOM 676 O O . HIS A 1 89 ? -2.044 7.990 -4.154 1.00 93.56 89 HIS A O 1
ATOM 682 N N . GLU A 1 90 ? -3.474 9.720 -4.268 1.00 94.31 90 GLU A N 1
ATOM 683 C CA . GLU A 1 90 ? -3.580 9.940 -2.825 1.00 94.31 90 GLU A CA 1
ATOM 684 C C . GLU A 1 90 ? -5.047 9.918 -2.392 1.00 94.31 90 GLU A C 1
ATOM 686 O O . GLU A 1 90 ? -5.898 10.529 -3.037 1.00 94.31 90 GLU A O 1
ATOM 691 N N . LEU A 1 91 ? -5.355 9.217 -1.304 1.00 91.81 91 LEU A N 1
ATOM 692 C CA . LEU A 1 91 ? -6.684 9.139 -0.710 1.00 91.81 91 LEU A CA 1
ATOM 693 C C . LEU A 1 91 ? -6.642 9.734 0.694 1.00 91.81 91 LEU A C 1
ATOM 695 O O . LEU A 1 91 ? -5.914 9.264 1.564 1.00 91.81 91 LEU A O 1
ATOM 699 N N . LYS A 1 92 ? -7.476 10.747 0.925 1.00 90.69 92 LYS A N 1
ATOM 700 C CA . LYS A 1 92 ? -7.710 11.308 2.258 1.00 90.69 92 LYS A CA 1
ATOM 701 C C . LYS A 1 92 ? -9.024 10.790 2.809 1.00 90.69 92 LYS A C 1
ATOM 703 O O . LYS A 1 92 ? -10.040 10.848 2.117 1.00 90.69 92 LYS A O 1
ATOM 708 N N . TYR A 1 93 ? -9.009 10.331 4.053 1.00 88.75 93 TYR A N 1
ATOM 709 C CA . TYR A 1 93 ? -10.170 9.757 4.730 1.00 88.75 93 TYR A CA 1
ATOM 710 C C . TYR A 1 93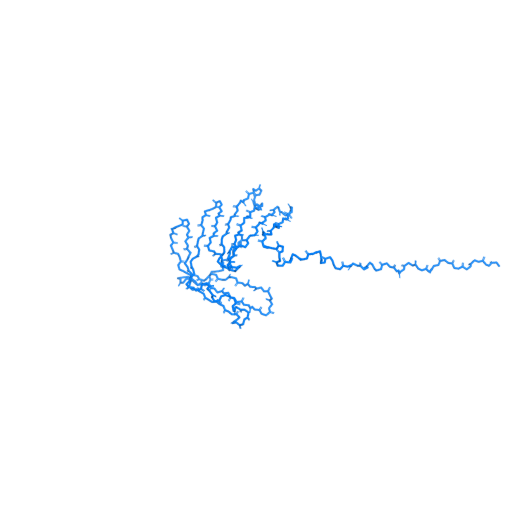 ? -10.659 10.683 5.836 1.00 88.75 93 TYR A C 1
ATOM 712 O O . TYR A 1 93 ? -9.860 11.215 6.601 1.00 88.75 93 TYR A O 1
ATOM 720 N N . ALA A 1 94 ? -11.975 10.831 5.964 1.00 84.75 94 ALA A N 1
ATOM 721 C CA . ALA A 1 94 ? -12.570 11.622 7.038 1.00 84.75 94 ALA A CA 1
ATOM 722 C C . ALA A 1 94 ? -12.481 10.928 8.412 1.00 84.75 94 ALA A C 1
ATOM 724 O O . ALA A 1 94 ? -12.511 11.596 9.438 1.00 84.75 94 ALA A O 1
ATOM 725 N N . ASN A 1 95 ? -12.398 9.591 8.445 1.00 73.81 95 ASN A N 1
ATOM 726 C CA . ASN A 1 95 ? -12.374 8.815 9.691 1.00 73.81 95 ASN A CA 1
ATOM 727 C C . ASN A 1 95 ? -11.617 7.484 9.540 1.00 73.81 95 ASN A C 1
ATOM 729 O O . ASN A 1 95 ? -12.243 6.429 9.460 1.00 73.81 95 ASN A O 1
ATOM 733 N N . ALA A 1 96 ? -10.283 7.529 9.479 1.00 68.69 96 ALA A N 1
ATOM 734 C CA . ALA A 1 96 ? -9.437 6.336 9.334 1.00 68.69 96 ALA A CA 1
ATOM 735 C C . ALA A 1 96 ? -9.370 5.451 10.602 1.00 68.69 96 ALA A C 1
ATOM 737 O O . ALA A 1 96 ? -9.141 4.251 10.495 1.00 68.69 96 ALA A O 1
ATOM 738 N N . ILE A 1 97 ? -9.611 6.024 11.788 1.00 62.09 97 ILE A N 1
ATOM 739 C CA . ILE A 1 97 ? -9.331 5.406 13.101 1.00 62.09 97 ILE A CA 1
ATOM 740 C C . ILE A 1 97 ? -10.340 4.293 13.464 1.00 62.09 97 ILE A C 1
ATOM 742 O O . ILE A 1 97 ? -10.056 3.423 14.276 1.00 62.09 97 ILE A O 1
ATOM 746 N N . ALA A 1 98 ? -11.525 4.259 12.846 1.00 61.72 98 ALA A N 1
ATOM 747 C CA . ALA A 1 98 ? -12.588 3.317 13.216 1.00 61.72 98 ALA A CA 1
ATOM 748 C C . ALA A 1 98 ? -12.471 1.896 12.606 1.00 61.72 98 ALA A C 1
ATOM 750 O O . ALA A 1 98 ? -13.441 1.137 12.687 1.00 61.72 98 ALA A O 1
ATOM 751 N N . LEU A 1 99 ? -11.339 1.535 11.984 1.00 69.31 99 LEU A N 1
ATOM 752 C CA . LEU A 1 99 ? -11.195 0.274 11.238 1.00 69.31 99 LEU A CA 1
ATOM 753 C C . LEU A 1 99 ? -10.891 -0.962 12.083 1.00 69.31 99 LEU A C 1
ATOM 755 O O . LEU A 1 99 ? -11.310 -2.055 11.698 1.00 69.31 99 LEU A O 1
ATOM 759 N N . ASP A 1 100 ? -10.230 -0.802 13.228 1.00 70.25 100 ASP A N 1
ATOM 760 C CA . ASP A 1 100 ? -9.860 -1.932 14.094 1.00 70.25 100 ASP A CA 1
ATOM 761 C C . ASP A 1 100 ? -11.100 -2.687 14.606 1.00 70.25 100 ASP A C 1
ATOM 763 O O . ASP A 1 100 ? -11.081 -3.903 14.781 1.00 70.25 100 ASP A O 1
ATOM 767 N N . ASN A 1 101 ? -12.230 -1.982 14.726 1.00 65.88 101 ASN A N 1
ATOM 768 C CA . ASN A 1 101 ? -13.514 -2.526 15.179 1.00 65.88 101 ASN A CA 1
ATOM 769 C C . ASN A 1 101 ? -14.388 -3.079 14.035 1.00 65.88 101 ASN A C 1
ATOM 771 O O . ASN A 1 101 ? -15.560 -3.404 14.247 1.00 65.88 101 ASN A O 1
ATOM 775 N N . LEU A 1 102 ? -13.870 -3.162 12.801 1.00 69.81 102 LEU A N 1
ATOM 776 C CA . LEU A 1 102 ? -14.617 -3.681 11.650 1.00 69.81 102 LEU A CA 1
ATOM 777 C C . LEU A 1 102 ? -15.162 -5.109 11.865 1.00 69.81 102 LEU A C 1
ATOM 779 O O . LEU A 1 102 ? -16.292 -5.347 11.436 1.00 69.81 102 LEU A O 1
ATOM 783 N N . PRO A 1 103 ? -14.448 -6.053 12.518 1.00 66.00 103 PRO A N 1
ATOM 784 C CA . PRO A 1 103 ? -14.998 -7.381 12.798 1.00 66.00 103 PRO A CA 1
ATOM 785 C C . PRO A 1 103 ? -16.299 -7.342 13.613 1.00 66.00 103 PRO A C 1
ATOM 787 O O . PRO A 1 103 ? -17.213 -8.114 13.336 1.00 66.00 103 PRO A O 1
ATOM 790 N N . GLU A 1 104 ? -16.414 -6.406 14.558 1.00 67.06 104 GLU A N 1
ATOM 791 C CA . GLU A 1 104 ? -17.608 -6.236 15.393 1.00 67.06 104 GLU A CA 1
ATOM 792 C C . GLU A 1 104 ? -18.721 -5.498 14.647 1.00 67.06 104 GLU A C 1
ATOM 794 O O . GLU A 1 104 ? -19.873 -5.932 14.620 1.00 67.06 104 GLU A O 1
ATOM 799 N N . LYS A 1 105 ? -18.373 -4.380 13.999 1.00 66.94 105 LYS A N 1
ATOM 800 C CA . LYS A 1 105 ? -19.342 -3.495 13.334 1.00 66.94 105 LYS A CA 1
ATOM 801 C C . LYS A 1 105 ? -19.807 -4.018 11.979 1.00 66.94 105 LYS A C 1
ATOM 803 O O . LYS A 1 105 ? -20.784 -3.501 11.439 1.00 66.94 105 LYS A O 1
ATOM 808 N N . LYS A 1 106 ? -19.110 -5.016 11.423 1.00 71.75 106 LYS A N 1
ATOM 809 C CA . LYS A 1 106 ? -19.292 -5.657 10.105 1.00 71.75 106 LYS A CA 1
ATOM 810 C C . LYS A 1 106 ? -19.187 -4.729 8.896 1.00 71.75 106 LYS A C 1
ATOM 812 O O . LYS A 1 106 ? -18.903 -5.197 7.801 1.00 71.75 106 LYS A O 1
ATOM 817 N N . ASN A 1 107 ? -19.382 -3.429 9.080 1.00 74.12 107 ASN A N 1
ATOM 818 C CA . ASN A 1 107 ? -19.282 -2.403 8.064 1.00 74.12 107 ASN A CA 1
ATOM 819 C C . ASN A 1 107 ? -18.550 -1.184 8.626 1.00 74.12 107 ASN A C 1
ATOM 821 O O . ASN A 1 107 ? -18.745 -0.783 9.774 1.00 74.12 107 ASN A O 1
ATOM 825 N N . TRP A 1 108 ? -17.748 -0.559 7.780 1.00 79.25 108 TRP A N 1
ATOM 826 C CA . TRP A 1 108 ? -17.152 0.742 8.004 1.00 79.25 108 TRP A CA 1
ATOM 827 C C . TRP A 1 108 ? -17.349 1.599 6.763 1.00 79.25 108 TRP A C 1
ATOM 829 O O . TRP A 1 108 ? -17.312 1.119 5.627 1.00 79.25 108 TRP A O 1
ATOM 839 N N . GLN A 1 109 ? -17.550 2.887 6.998 1.00 80.75 109 GLN A N 1
ATOM 840 C CA . GLN A 1 109 ? -17.715 3.866 5.947 1.00 80.75 109 GLN A CA 1
ATOM 841 C C . GLN A 1 109 ? -16.898 5.109 6.269 1.00 80.75 109 GLN A C 1
ATOM 843 O O . GLN A 1 109 ? -16.883 5.578 7.407 1.00 80.75 109 GLN A O 1
ATOM 848 N N . SER A 1 110 ? -16.302 5.698 5.238 1.00 82.69 110 SER A N 1
ATOM 849 C CA . SER A 1 110 ? -15.664 7.003 5.350 1.00 82.69 110 SER A CA 1
ATOM 850 C C . SER A 1 110 ? -15.954 7.870 4.139 1.00 82.69 110 SER A C 1
ATOM 852 O O . SER A 1 110 ? -16.051 7.385 3.010 1.00 82.69 110 SER A O 1
ATOM 854 N N . GLY A 1 111 ? -16.087 9.174 4.381 1.00 84.94 111 GLY A N 1
ATOM 855 C CA . GLY A 1 111 ? -15.901 10.150 3.316 1.00 84.94 111 GLY A CA 1
ATOM 856 C C . GLY A 1 111 ? -14.454 10.073 2.841 1.00 84.94 111 GLY A C 1
ATOM 857 O O . GLY A 1 111 ? -13.537 9.952 3.656 1.00 84.94 111 GLY A O 1
ATOM 858 N N . THR A 1 112 ? -14.246 10.085 1.532 1.00 87.81 112 THR A N 1
ATOM 859 C CA . THR A 1 112 ? -12.923 9.913 0.938 1.00 87.81 112 THR A CA 1
ATOM 860 C C . THR A 1 112 ? -12.726 10.913 -0.183 1.00 87.81 112 THR A C 1
ATOM 862 O O . THR A 1 112 ? -13.628 11.127 -0.984 1.00 87.81 112 THR A O 1
ATOM 865 N N . THR A 1 113 ? -11.544 11.507 -0.267 1.00 89.94 113 THR A N 1
ATOM 866 C CA . THR A 1 113 ? -11.177 12.382 -1.381 1.00 89.94 113 THR A CA 1
ATOM 867 C C . THR A 1 113 ? -9.971 11.794 -2.087 1.00 89.94 113 THR A C 1
ATOM 869 O O . THR A 1 113 ? -8.937 11.587 -1.455 1.00 89.94 113 THR A O 1
ATOM 872 N N . LEU A 1 114 ? -10.110 11.532 -3.385 1.00 89.62 114 LEU A N 1
ATOM 873 C CA . LEU A 1 114 ? -9.027 11.081 -4.254 1.00 89.62 114 LEU A CA 1
ATOM 874 C C . LEU A 1 114 ? -8.339 12.281 -4.904 1.00 89.62 114 LEU A C 1
ATOM 876 O O . LEU A 1 114 ? -9.008 13.147 -5.460 1.00 89.62 114 LEU A O 1
ATOM 880 N N . PHE A 1 115 ? -7.013 12.286 -4.882 1.00 90.50 115 PHE A N 1
ATOM 881 C CA . PHE A 1 115 ? -6.152 13.217 -5.600 1.00 90.50 115 PHE A CA 1
ATOM 882 C C . PHE A 1 115 ? -5.310 12.435 -6.607 1.00 90.50 115 PHE A C 1
ATOM 884 O O . PHE A 1 115 ? -4.723 11.406 -6.270 1.00 90.50 115 PHE A O 1
ATOM 891 N N . ILE A 1 116 ? -5.225 12.936 -7.837 1.00 90.50 116 ILE A N 1
ATOM 892 C CA . ILE A 1 116 ? -4.414 12.353 -8.910 1.00 90.50 116 ILE A CA 1
ATOM 893 C C . ILE A 1 116 ? -3.301 13.341 -9.241 1.00 90.50 116 ILE A C 1
ATOM 895 O O . ILE A 1 116 ? -3.562 14.476 -9.636 1.00 90.50 116 ILE A O 1
ATOM 899 N N . ASN A 1 117 ? -2.050 12.924 -9.062 1.00 91.62 117 ASN A N 1
ATOM 900 C CA . ASN A 1 117 ? -0.853 13.751 -9.231 1.00 91.62 117 ASN A CA 1
ATOM 901 C C . ASN A 1 117 ? -0.920 15.062 -8.426 1.00 91.62 117 ASN A C 1
ATOM 903 O O . ASN A 1 117 ? -0.565 16.129 -8.926 1.00 91.62 117 ASN A O 1
ATOM 907 N N . GLY A 1 118 ? -1.447 14.989 -7.196 1.00 85.06 118 GLY A N 1
ATOM 908 C CA . GLY A 1 118 ? -1.658 16.146 -6.315 1.00 85.06 118 GLY A CA 1
ATOM 909 C C . GLY A 1 118 ? -2.745 17.123 -6.786 1.00 85.06 118 GLY A C 1
ATOM 910 O O . GLY A 1 118 ? -2.918 18.181 -6.188 1.00 85.06 118 GLY A O 1
ATOM 911 N N . LYS A 1 119 ? -3.479 16.790 -7.853 1.00 87.62 119 LYS A N 1
ATOM 912 C CA . LYS A 1 119 ? -4.508 17.624 -8.486 1.00 87.62 119 LYS A CA 1
ATOM 913 C C . LYS A 1 119 ? -5.866 16.913 -8.480 1.00 87.62 119 LYS A C 1
ATOM 915 O O . LYS A 1 119 ? -5.955 15.728 -8.165 1.00 87.62 119 LYS A O 1
ATOM 920 N N . ASN A 1 120 ? -6.909 17.654 -8.860 1.00 73.06 120 ASN A N 1
ATOM 921 C CA . ASN A 1 120 ? -8.271 17.167 -9.115 1.00 73.06 120 ASN A CA 1
ATOM 922 C C . ASN A 1 120 ? -8.871 16.362 -7.944 1.00 73.06 120 ASN A C 1
ATOM 924 O O . ASN A 1 120 ? -8.898 15.135 -8.004 1.00 73.06 120 ASN A O 1
ATOM 928 N N . PRO A 1 121 ? -9.349 17.025 -6.874 1.00 81.94 121 PRO A N 1
ATOM 929 C CA . PRO A 1 121 ? -10.001 16.332 -5.771 1.00 81.94 121 PRO A CA 1
ATOM 930 C C . PRO A 1 121 ? -11.337 15.734 -6.228 1.00 81.94 121 PRO A C 1
ATOM 932 O O . PRO A 1 121 ? -12.269 16.459 -6.581 1.00 81.94 121 PRO A O 1
ATOM 935 N N . PHE A 1 122 ? -11.451 14.411 -6.176 1.00 81.69 122 PHE A N 1
ATOM 936 C CA . PHE A 1 122 ? -12.694 13.695 -6.440 1.00 81.69 122 PHE A CA 1
ATOM 937 C C . PHE A 1 122 ? -13.299 13.209 -5.119 1.00 81.69 122 PHE A C 1
ATOM 939 O O . PHE A 1 122 ? -12.727 12.317 -4.483 1.00 81.69 122 PHE A O 1
ATOM 946 N N . PRO A 1 123 ? -14.439 13.772 -4.677 1.00 83.12 123 PRO A N 1
ATOM 947 C CA . PRO A 1 123 ? -15.136 13.269 -3.507 1.00 83.12 123 PRO A CA 1
ATOM 948 C C . PRO A 1 123 ? -15.775 11.909 -3.810 1.00 83.12 123 PRO A C 1
ATOM 950 O O . PRO A 1 123 ? -16.420 11.693 -4.838 1.00 83.12 123 PRO A O 1
ATOM 953 N N . ALA A 1 124 ? -15.608 10.994 -2.872 1.00 78.69 124 ALA A N 1
ATOM 954 C CA . ALA A 1 124 ? -16.098 9.634 -2.909 1.00 78.69 124 ALA A CA 1
ATOM 955 C C . ALA A 1 124 ? -16.504 9.183 -1.501 1.00 78.69 124 ALA A C 1
ATOM 957 O O . ALA A 1 124 ? -16.266 9.843 -0.486 1.00 78.69 124 ALA A O 1
ATOM 958 N N . ARG A 1 125 ? -17.140 8.023 -1.443 1.00 78.88 125 ARG A N 1
ATOM 959 C CA . ARG A 1 125 ? -17.458 7.305 -0.218 1.00 78.88 125 ARG A CA 1
ATOM 960 C C . ARG A 1 125 ? -16.800 5.942 -0.297 1.00 78.88 125 ARG A C 1
ATOM 962 O O . ARG A 1 125 ? -17.057 5.199 -1.242 1.00 78.88 125 ARG A O 1
ATOM 969 N N . LEU A 1 126 ? -15.966 5.625 0.685 1.00 77.69 126 LEU A N 1
ATOM 970 C CA . LEU A 1 126 ? -15.399 4.295 0.822 1.00 77.69 126 LEU A CA 1
ATOM 971 C C . LEU A 1 126 ? -16.283 3.458 1.740 1.00 77.69 126 LEU A C 1
ATOM 973 O O . LEU A 1 126 ? -16.588 3.882 2.856 1.00 77.69 126 LEU A O 1
ATOM 977 N N . LEU A 1 127 ? -16.678 2.282 1.260 1.00 74.44 127 LEU A N 1
ATOM 978 C CA . LEU A 1 127 ? -17.388 1.266 2.029 1.00 74.44 127 LEU A CA 1
ATOM 979 C C . LEU A 1 127 ? -16.503 0.027 2.158 1.00 74.44 127 LEU A C 1
ATOM 981 O O . LEU A 1 127 ? -16.026 -0.512 1.155 1.00 74.44 127 LEU A O 1
ATOM 985 N N . LEU A 1 128 ? -16.310 -0.417 3.396 1.00 72.50 128 LEU A N 1
ATOM 986 C CA . LEU A 1 128 ? -15.671 -1.678 3.747 1.00 72.50 128 LEU A CA 1
ATOM 987 C C . LEU A 1 128 ? -16.686 -2.528 4.506 1.00 72.50 128 LEU A C 1
ATOM 989 O O . LEU A 1 128 ? -17.188 -2.097 5.537 1.00 72.50 128 LEU A O 1
ATOM 993 N N . GLY A 1 129 ? -16.979 -3.726 4.009 1.00 65.44 129 GLY A N 1
ATOM 994 C CA . GLY A 1 129 ? -17.876 -4.678 4.668 1.00 65.44 129 GLY A CA 1
ATOM 995 C C . GLY A 1 129 ? -17.243 -6.062 4.797 1.00 65.4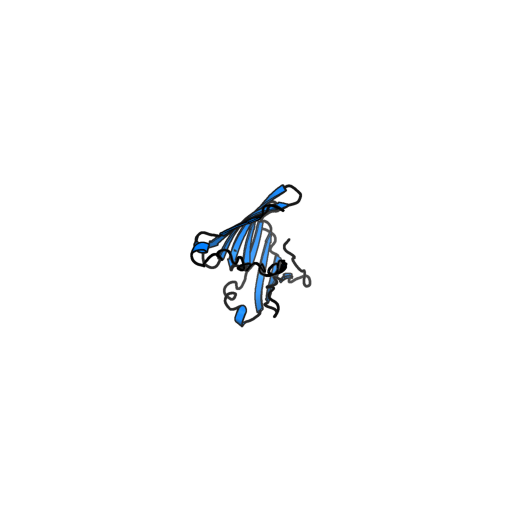4 129 GLY A C 1
ATOM 996 O O . GLY A 1 129 ? -16.456 -6.469 3.937 1.00 65.44 129 GLY A O 1
ATOM 997 N N . SER A 1 130 ? -17.590 -6.791 5.858 1.00 59.34 130 SER A N 1
ATOM 998 C CA . SER A 1 130 ? -17.354 -8.230 5.989 1.00 59.34 130 SER A CA 1
ATOM 999 C C . SER A 1 130 ? -18.659 -8.988 5.718 1.00 59.34 130 SER A C 1
ATOM 1001 O O . SER A 1 130 ? -19.591 -8.990 6.519 1.00 59.34 130 SER A O 1
ATOM 1003 N N . THR A 1 131 ? -18.760 -9.634 4.553 1.00 51.72 131 THR A N 1
ATOM 1004 C CA . THR A 1 131 ? -19.826 -10.618 4.298 1.00 51.72 131 THR A CA 1
ATOM 1005 C C . THR A 1 131 ? -19.400 -11.995 4.801 1.00 51.72 131 THR A C 1
ATOM 1007 O O . THR A 1 131 ? -18.209 -12.289 4.825 1.00 51.72 131 THR A O 1
ATOM 1010 N N . ALA A 1 132 ? -20.369 -12.846 5.158 1.00 38.50 132 ALA A N 1
ATOM 1011 C CA . ALA A 1 132 ? -20.205 -14.168 5.788 1.00 38.50 132 ALA A CA 1
ATOM 1012 C C . ALA A 1 132 ? -19.360 -15.213 5.013 1.00 38.50 132 ALA A C 1
ATOM 1014 O O . ALA A 1 132 ? -19.176 -16.323 5.494 1.00 38.50 132 ALA A O 1
ATOM 1015 N N . TRP A 1 133 ? -18.814 -14.856 3.849 1.00 35.22 133 TRP A N 1
ATOM 1016 C CA . TRP A 1 133 ? -17.735 -15.574 3.171 1.00 35.22 133 TRP A CA 1
ATOM 1017 C C . TRP A 1 133 ? -16.568 -14.596 3.000 1.00 35.22 133 TRP A C 1
ATOM 1019 O O . TRP A 1 133 ? -16.741 -13.537 2.392 1.00 35.22 133 TRP A O 1
ATOM 1029 N N . GLU A 1 134 ? -15.413 -14.933 3.571 1.00 40.56 134 GLU A N 1
ATOM 1030 C CA . GLU A 1 134 ? -14.212 -14.112 3.799 1.00 40.56 134 GLU A CA 1
ATOM 1031 C C . GLU A 1 134 ? -13.630 -13.404 2.555 1.00 40.56 134 GLU A C 1
ATOM 1033 O O . GLU A 1 134 ? -12.556 -13.727 2.053 1.00 40.56 134 GLU A O 1
ATOM 1038 N N . ARG A 1 135 ? -14.301 -12.364 2.059 1.00 38.28 135 ARG A N 1
ATOM 1039 C CA . ARG A 1 135 ? -13.721 -11.384 1.132 1.00 38.28 135 ARG A CA 1
ATOM 1040 C C . ARG A 1 135 ? -14.075 -9.977 1.593 1.00 38.28 135 ARG A C 1
ATOM 1042 O O . ARG A 1 135 ? -15.179 -9.496 1.347 1.00 38.28 135 ARG A O 1
ATOM 1049 N N . LYS A 1 136 ? -13.116 -9.300 2.236 1.00 43.72 136 LYS A N 1
ATOM 1050 C CA . LYS A 1 136 ? -13.174 -7.847 2.453 1.00 43.72 136 LYS A CA 1
ATOM 1051 C C . LYS A 1 136 ? -13.182 -7.182 1.074 1.00 43.72 136 LYS A C 1
ATOM 1053 O O . LYS A 1 136 ? -12.218 -7.322 0.325 1.00 43.72 136 LYS A O 1
ATOM 1058 N N . ARG A 1 137 ? -14.282 -6.519 0.708 1.00 44.75 137 ARG A N 1
ATOM 1059 C CA . ARG A 1 137 ? -14.426 -5.839 -0.589 1.00 44.75 137 ARG A CA 1
ATOM 1060 C C . ARG A 1 137 ? -14.338 -4.328 -0.388 1.00 44.75 137 ARG A C 1
ATOM 1062 O O . ARG A 1 137 ? -15.070 -3.773 0.426 1.00 44.75 137 ARG A O 1
ATOM 1069 N N . LEU A 1 138 ? -13.431 -3.688 -1.123 1.00 44.47 138 LEU A N 1
ATOM 1070 C CA . LEU A 1 138 ? -13.270 -2.238 -1.155 1.00 44.47 138 LEU A CA 1
ATOM 1071 C C . LEU A 1 138 ? -14.180 -1.668 -2.250 1.00 44.47 138 LEU A C 1
ATOM 1073 O O . LEU A 1 138 ? -14.003 -1.993 -3.424 1.00 44.47 138 LEU A O 1
ATOM 1077 N N . HIS A 1 139 ? -15.138 -0.817 -1.885 1.00 51.06 139 HIS A N 1
ATOM 1078 C CA . HIS A 1 139 ? -15.975 -0.106 -2.853 1.00 51.06 139 HIS A CA 1
ATOM 1079 C C . HIS A 1 139 ? -15.767 1.403 -2.728 1.00 51.06 139 HIS A C 1
ATOM 1081 O O . HIS A 1 139 ? -16.166 2.004 -1.731 1.00 51.06 139 HIS A O 1
ATOM 1087 N N . LEU A 1 140 ? -15.166 2.014 -3.754 1.00 42.88 140 LEU A N 1
ATOM 1088 C CA . LEU A 1 140 ? -15.201 3.463 -3.946 1.00 42.88 140 LEU A CA 1
ATOM 1089 C C . LEU A 1 140 ? -16.495 3.823 -4.675 1.00 42.88 140 LEU A C 1
ATOM 1091 O O . LEU A 1 140 ? -16.665 3.465 -5.834 1.00 42.88 140 LEU A O 1
ATOM 1095 N N . VAL A 1 141 ? -17.399 4.536 -4.012 1.00 52.81 141 VAL A N 1
ATOM 1096 C CA . VAL A 1 141 ? -18.630 5.048 -4.622 1.00 52.81 141 VAL A CA 1
ATOM 1097 C C . VAL A 1 141 ? -18.455 6.553 -4.858 1.00 52.81 141 VAL A C 1
ATOM 1099 O O . VAL A 1 141 ? -18.356 7.298 -3.877 1.00 52.81 141 VAL A O 1
ATOM 1102 N N . PRO A 1 142 ? -18.379 7.034 -6.113 1.00 46.53 142 PRO A N 1
ATOM 1103 C CA . PRO A 1 142 ? -18.349 8.464 -6.408 1.00 46.53 142 PRO A CA 1
ATOM 110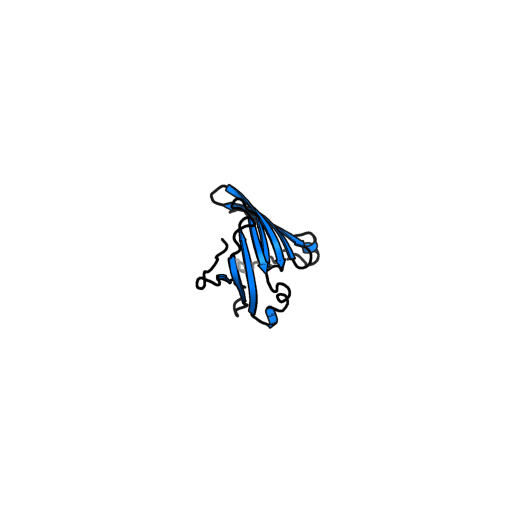4 C C . PRO A 1 142 ? -19.620 9.135 -5.878 1.00 46.53 142 PRO A C 1
ATOM 1106 O O . PRO A 1 142 ? -20.702 8.562 -5.934 1.00 46.53 142 PRO A O 1
ATOM 1109 N N . THR A 1 143 ? -19.531 10.362 -5.364 1.00 46.69 143 THR A N 1
ATOM 1110 C CA . THR A 1 143 ? -20.719 11.053 -4.822 1.00 46.69 143 THR A CA 1
ATOM 1111 C C . THR A 1 143 ? -21.594 11.716 -5.891 1.00 46.69 143 THR A C 1
ATOM 1113 O O . THR A 1 143 ? -22.715 12.108 -5.582 1.00 46.69 143 THR A O 1
ATOM 1116 N N . LYS A 1 144 ? -21.118 11.835 -7.142 1.00 39.09 144 LYS A N 1
ATOM 1117 C CA . LYS A 1 144 ? -21.849 12.464 -8.267 1.00 39.09 144 LYS A CA 1
ATOM 1118 C C . LYS A 1 144 ? -22.284 11.515 -9.387 1.00 39.09 144 LYS A C 1
ATOM 1120 O O . LYS A 1 144 ? -23.077 11.908 -10.232 1.00 39.09 144 LYS A O 1
ATOM 1125 N N . PHE A 1 145 ? -21.798 10.283 -9.388 1.00 37.28 145 PHE A N 1
ATOM 1126 C CA . PHE A 1 145 ? -22.181 9.245 -10.341 1.00 37.28 145 PHE A CA 1
ATOM 1127 C C . PHE A 1 145 ? -22.441 7.982 -9.523 1.00 37.28 145 PHE A C 1
ATOM 1129 O O . PHE A 1 145 ? -21.754 7.774 -8.529 1.00 37.28 145 PHE A O 1
ATOM 1136 N N . GLY A 1 146 ? -23.459 7.193 -9.879 1.00 32.50 146 GLY A N 1
ATOM 1137 C CA . GLY A 1 146 ? -23.839 5.971 -9.158 1.00 32.50 146 GLY A CA 1
ATOM 1138 C C . GLY A 1 146 ? -22.673 4.986 -8.937 1.00 32.50 146 GLY A C 1
ATOM 1139 O O . GLY A 1 146 ? -21.550 5.235 -9.371 1.00 32.50 146 GLY A O 1
ATOM 1140 N N . PRO A 1 147 ? -22.904 3.853 -8.252 1.00 32.38 147 PRO A N 1
ATOM 1141 C CA . PRO A 1 147 ? -21.834 2.965 -7.799 1.00 32.38 147 PRO A CA 1
ATOM 1142 C C . PRO A 1 147 ? -20.928 2.513 -8.955 1.00 32.38 147 PRO A C 1
ATOM 1144 O O . PRO A 1 147 ? -21.293 1.643 -9.738 1.00 32.38 147 PRO A O 1
ATOM 1147 N N . SER A 1 148 ? -19.723 3.080 -9.043 1.00 36.00 148 SER A N 1
ATOM 1148 C CA . SER A 1 148 ? -18.673 2.591 -9.932 1.00 36.00 148 SER A CA 1
ATOM 1149 C C . SER A 1 148 ? -17.805 1.613 -9.157 1.00 36.00 148 SER A C 1
ATOM 1151 O O . SER A 1 148 ? -17.227 1.964 -8.132 1.00 36.00 148 SER A O 1
ATOM 1153 N N . THR A 1 149 ? -17.683 0.378 -9.622 1.00 34.00 149 THR A N 1
ATOM 1154 C CA . THR A 1 149 ? -16.735 -0.567 -9.030 1.00 34.00 149 THR A CA 1
ATOM 1155 C C . THR A 1 149 ? -15.333 -0.179 -9.495 1.00 34.00 149 THR A C 1
ATOM 1157 O O . THR A 1 149 ? -14.956 -0.463 -10.626 1.00 34.00 149 THR A O 1
ATOM 1160 N N . ALA A 1 150 ? -14.554 0.497 -8.650 1.00 33.00 150 ALA A N 1
ATOM 1161 C CA . ALA A 1 150 ? -13.121 0.631 -8.889 1.00 33.00 150 ALA A CA 1
ATOM 1162 C C . ALA A 1 150 ? -12.471 -0.732 -8.617 1.00 33.00 150 ALA A C 1
ATOM 1164 O O . ALA A 1 150 ? -12.154 -1.070 -7.476 1.00 33.00 150 ALA A O 1
ATOM 1165 N N . VAL A 1 151 ? -12.343 -1.549 -9.663 1.00 28.69 151 VAL A N 1
ATOM 1166 C CA . VAL A 1 151 ? -11.501 -2.743 -9.630 1.00 28.69 151 VAL A CA 1
ATOM 1167 C C . VAL A 1 151 ? -10.064 -2.258 -9.759 1.00 28.69 151 VAL A C 1
ATOM 1169 O O . VAL A 1 151 ? -9.641 -1.787 -10.813 1.00 28.69 151 VAL A O 1
ATOM 1172 N N . TRP A 1 152 ? -9.329 -2.312 -8.655 1.00 30.69 152 TRP A N 1
ATOM 1173 C CA . TRP A 1 152 ? -7.896 -2.069 -8.660 1.00 30.69 152 TRP A CA 1
ATOM 1174 C C . TRP A 1 152 ? -7.214 -3.308 -9.246 1.00 30.69 152 TRP A C 1
ATOM 1176 O O . TRP A 1 152 ? -6.998 -4.281 -8.527 1.00 30.69 152 TRP A O 1
ATOM 1186 N N . ASN A 1 153 ? -6.936 -3.270 -10.552 1.00 29.56 153 ASN A N 1
ATOM 1187 C CA . ASN A 1 153 ? -6.044 -4.221 -11.224 1.00 29.56 153 ASN A CA 1
ATOM 1188 C C . ASN A 1 153 ? -4.574 -3.840 -10.995 1.00 29.56 153 ASN A C 1
ATOM 1190 O O . ASN A 1 153 ? -4.235 -2.630 -11.076 1.00 29.56 153 ASN A O 1
#

Radius of gyration: 24.01 Å; chains: 1; bounding box: 35×97×36 Å

Foldseek 3Di:
DDDDDDDDDPPDPPDPPVPPPPPDDDPVNCQQWDWDFDVVQGKIWTWHDDPQWIKIWIWGDDPNDTWIKIWTAPHPVRTQWIQTPQFIKGKDWPDPPCVVCCVVVQKDKTFIWIDTNNDDTFTWMWIWGQDPPPDTATWTAGPPDGGDRPPDD

Secondary structure (DSSP, 8-state):
---------S-------------PPPTTGGGG-EEEEETTTTEEEEEEEETTEEEEEEEEEETTEEEEEEEEEEETTEEEEEEETTEEEEEEES--GGGTTHHHHSEEEEEEEEEETTEEEEEEEEEEE--SSS--EEEEEESSSS-------